Protein AF-A0A8T1XSL0-F1 (afdb_monomer)

pLDDT: mean 87.89, std 12.48, range [49.62, 97.69]

Foldseek 3Di:
DVVVVVVVVVVVVVPPCPPQDQQQQATPVLCVQCLQCFAPPNRDQRDPSNLVSVVRGRVVSVVVCLVPCVCVVSRGHSVSVQCNNVSSVHPPRDPD

Sequence (96 aa):
MAMIVMIVVVMAMLVDRSVAIDLCGMTQDELNECKPAVSKENPTSPTEPCCTALQHADFACLCGYKNSPWLGSFGVDPELASGLPKQCGLANAPTC

Radius of gyration: 17.96 Å; Cα contacts (8 Å, |Δi|>4): 98; chains: 1; bounding box: 27×26×60 Å

InterPro domains:
  IPR016140 Bifunctional inhibitor/plant lipid transfer protein/seed storage helical domain [PF14368] (5-95)
  IPR016140 Bifunctional inhibitor/plant lipid transfer protein/seed storage helical domain [SM00499] (24-96)
  IPR039265 Putative lipid-transfer protein DIR1-like [PTHR33122] (2-96)
  IPR044741 Non-specific lipid-transfer protein-like [cd04660] (24-95)

Organism: Arabidopsis suecica (NCBI:txid45249)

Secondary structure (DSSP, 8-state):
-HHHHHHHHHHHHHS------EETTEEHHHHHHHGGGSBSSS--PPPHHHHHHTTS--HHHHHTTTT-HHHHHHTB-HHHHHHHHHHTT-TT----

Structure (mmCIF, N/CA/C/O backbone):
data_AF-A0A8T1XSL0-F1
#
_entry.id   AF-A0A8T1XSL0-F1
#
loop_
_atom_site.group_PDB
_atom_site.id
_atom_site.type_symbol
_atom_site.label_atom_id
_atom_site.label_alt_id
_atom_site.label_comp_id
_atom_site.label_asym_id
_atom_site.label_entity_id
_atom_site.label_seq_id
_atom_site.pdbx_PDB_ins_code
_atom_site.Cartn_x
_atom_site.Cartn_y
_atom_site.Cartn_z
_atom_site.occupancy
_atom_site.B_iso_or_equiv
_atom_site.auth_seq_id
_atom_site.auth_comp_id
_atom_site.auth_asym_id
_atom_site.auth_atom_id
_atom_site.pdbx_PDB_model_num
ATOM 1 N N . MET A 1 1 ? 8.811 8.784 -48.738 1.00 61.69 1 MET A N 1
ATOM 2 C CA . MET A 1 1 ? 7.503 8.525 -48.090 1.00 61.69 1 MET A CA 1
ATOM 3 C C . MET A 1 1 ? 7.452 7.143 -47.442 1.00 61.69 1 MET A C 1
ATOM 5 O O . MET A 1 1 ? 7.176 7.089 -46.255 1.00 61.69 1 MET A O 1
ATOM 9 N N . ALA A 1 2 ? 7.816 6.057 -48.140 1.00 71.44 2 ALA A N 1
ATOM 10 C CA . ALA A 1 2 ? 7.797 4.690 -47.588 1.00 71.44 2 ALA A CA 1
ATOM 11 C C . ALA A 1 2 ? 8.569 4.502 -46.261 1.00 71.44 2 ALA A C 1
ATOM 13 O O . ALA A 1 2 ? 8.058 3.865 -45.348 1.00 71.44 2 ALA A O 1
ATOM 14 N N . MET A 1 3 ? 9.754 5.111 -46.113 1.00 69.50 3 MET A N 1
ATOM 15 C CA . MET A 1 3 ? 10.529 5.005 -44.865 1.00 69.50 3 MET A CA 1
ATOM 16 C C . MET A 1 3 ? 9.862 5.708 -43.674 1.00 69.50 3 MET A C 1
ATOM 18 O O . MET A 1 3 ? 9.890 5.188 -42.567 1.00 69.50 3 MET A O 1
ATOM 22 N N . ILE A 1 4 ? 9.208 6.853 -43.902 1.00 76.19 4 ILE A N 1
ATOM 23 C CA . ILE A 1 4 ? 8.475 7.578 -42.849 1.00 76.19 4 ILE A CA 1
ATOM 24 C C . ILE A 1 4 ? 7.273 6.746 -42.391 1.00 76.19 4 ILE A C 1
ATOM 26 O O . ILE A 1 4 ? 7.037 6.621 -41.196 1.00 76.19 4 ILE A O 1
ATOM 30 N N . VAL A 1 5 ? 6.561 6.116 -43.332 1.00 79.06 5 VAL A N 1
ATOM 31 C CA . VAL A 1 5 ? 5.431 5.229 -43.021 1.00 79.06 5 VAL A CA 1
ATOM 32 C C . VAL A 1 5 ? 5.890 4.026 -42.194 1.00 79.06 5 VAL A C 1
ATOM 34 O O . VAL A 1 5 ? 5.254 3.714 -41.194 1.00 79.06 5 VAL A O 1
ATOM 37 N N . MET A 1 6 ? 7.021 3.396 -42.534 1.00 75.12 6 MET A N 1
ATOM 38 C CA . MET A 1 6 ? 7.564 2.293 -41.729 1.00 75.12 6 MET A CA 1
ATOM 39 C C . MET A 1 6 ? 7.944 2.727 -40.309 1.00 75.12 6 MET A C 1
ATOM 41 O O . MET A 1 6 ? 7.640 2.008 -39.364 1.00 75.12 6 MET A O 1
ATOM 45 N N . ILE A 1 7 ? 8.560 3.900 -40.139 1.00 76.12 7 ILE A N 1
ATOM 46 C CA . ILE A 1 7 ? 8.936 4.416 -38.813 1.00 76.12 7 ILE A CA 1
ATOM 47 C C . ILE A 1 7 ? 7.690 4.686 -37.960 1.00 76.12 7 ILE A C 1
ATOM 49 O O . ILE A 1 7 ? 7.660 4.304 -36.794 1.00 76.12 7 ILE A O 1
ATOM 53 N N . VAL A 1 8 ? 6.645 5.285 -38.538 1.00 77.69 8 VAL A N 1
ATOM 54 C CA . VAL A 1 8 ? 5.380 5.549 -37.829 1.00 77.69 8 VAL A CA 1
ATOM 55 C C . VAL A 1 8 ? 4.679 4.246 -37.439 1.00 77.69 8 VAL A C 1
ATOM 57 O O . VAL A 1 8 ? 4.196 4.136 -36.316 1.00 77.69 8 VAL A O 1
ATOM 60 N N . VAL A 1 9 ? 4.670 3.238 -38.319 1.00 77.50 9 VAL A N 1
ATOM 61 C CA . VAL A 1 9 ? 4.087 1.918 -38.023 1.00 77.50 9 VAL A CA 1
ATOM 62 C C . VAL A 1 9 ? 4.868 1.206 -36.922 1.00 77.50 9 VAL A C 1
ATOM 64 O O . VAL A 1 9 ? 4.253 0.679 -36.005 1.00 77.50 9 VAL A O 1
ATOM 67 N N . VAL A 1 10 ? 6.205 1.222 -36.959 1.00 75.31 10 VAL A N 1
ATOM 68 C CA . VAL A 1 10 ? 7.021 0.623 -35.892 1.00 75.31 10 VAL A CA 1
ATOM 69 C C . VAL A 1 10 ? 6.744 1.319 -34.566 1.00 75.31 10 VAL A C 1
ATOM 71 O O . VAL A 1 10 ? 6.448 0.619 -33.610 1.00 75.31 10 VAL A O 1
ATOM 74 N N . MET A 1 11 ? 6.748 2.658 -34.523 1.00 68.19 11 MET A N 1
ATOM 75 C CA . MET A 1 11 ? 6.441 3.439 -33.316 1.00 68.19 11 MET A CA 1
ATOM 76 C C . MET A 1 11 ? 5.044 3.143 -32.762 1.00 68.19 11 MET A C 1
ATOM 78 O O . MET A 1 11 ? 4.909 2.988 -31.554 1.00 68.19 11 MET A O 1
ATOM 82 N N . ALA A 1 12 ? 4.033 2.997 -33.626 1.00 67.12 12 ALA A N 1
ATOM 83 C CA . ALA A 1 12 ? 2.667 2.641 -33.235 1.00 67.12 12 ALA A CA 1
ATOM 84 C C . ALA A 1 12 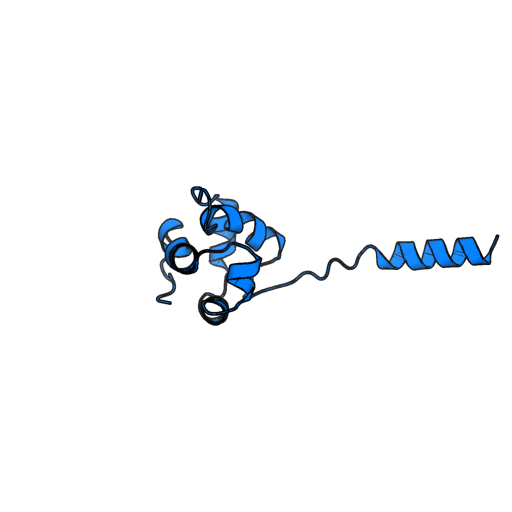? 2.569 1.248 -32.580 1.00 67.12 12 ALA A C 1
ATOM 86 O O . ALA A 1 12 ? 1.730 1.037 -31.713 1.00 67.12 12 ALA A O 1
ATOM 87 N N . MET A 1 13 ? 3.457 0.314 -32.936 1.00 62.94 13 MET A N 1
ATOM 88 C CA . MET A 1 13 ? 3.529 -1.019 -32.317 1.00 62.94 13 MET A CA 1
ATOM 89 C C . MET A 1 13 ? 4.233 -1.005 -30.948 1.00 62.94 13 MET A C 1
ATOM 91 O O . MET A 1 13 ? 4.130 -1.975 -30.199 1.00 62.94 13 MET A O 1
ATOM 95 N N . LEU A 1 14 ? 4.971 0.063 -30.613 1.00 59.38 14 LEU A N 1
ATOM 96 C CA . LEU A 1 14 ? 5.662 0.206 -29.321 1.00 59.38 14 LEU A CA 1
ATOM 97 C C . LEU A 1 14 ? 4.750 0.797 -28.235 1.00 59.38 14 LEU A C 1
ATOM 99 O O . LEU A 1 14 ? 5.113 0.753 -27.062 1.00 59.38 14 LEU A O 1
ATOM 103 N N . VAL A 1 15 ? 3.605 1.379 -28.615 1.00 57.72 15 VAL A N 1
ATOM 104 C CA . VAL A 1 15 ? 2.756 2.184 -27.715 1.00 57.72 15 VAL A CA 1
ATOM 105 C C . VAL A 1 15 ? 1.961 1.322 -26.722 1.00 57.72 15 VAL A C 1
ATOM 107 O O . VAL A 1 15 ? 1.563 1.820 -25.678 1.00 57.72 15 VAL A O 1
ATOM 110 N N . ASP A 1 16 ? 1.829 0.015 -26.960 1.00 52.50 16 ASP A N 1
ATOM 111 C CA . ASP A 1 16 ? 1.092 -0.920 -26.091 1.00 52.50 16 ASP A CA 1
ATOM 112 C C . ASP A 1 16 ? 2.013 -1.854 -25.295 1.00 52.50 16 ASP A C 1
ATOM 114 O O . ASP A 1 16 ? 1.894 -3.083 -25.284 1.00 52.50 16 ASP A O 1
ATOM 118 N N . ARG A 1 17 ? 2.982 -1.263 -24.603 1.00 49.62 17 ARG A N 1
ATOM 119 C CA . ARG A 1 17 ? 3.698 -1.933 -23.515 1.00 49.62 17 ARG A CA 1
ATOM 120 C C . ARG A 1 17 ? 3.656 -1.021 -22.298 1.00 49.62 17 ARG A C 1
ATOM 122 O O . ARG A 1 17 ? 4.698 -0.566 -21.830 1.00 49.62 17 ARG A O 1
ATOM 129 N N . SER A 1 18 ? 2.457 -0.748 -21.775 1.00 53.31 18 SER A N 1
ATOM 130 C CA . SER A 1 18 ? 2.352 -0.445 -20.350 1.00 53.31 18 SER A CA 1
ATOM 131 C C . SER A 1 18 ? 3.007 -1.629 -19.647 1.00 53.31 18 SER A C 1
ATOM 133 O O . SER A 1 18 ? 2.523 -2.759 -19.692 1.00 53.31 18 SER A O 1
ATOM 135 N N . VAL A 1 19 ? 4.213 -1.420 -19.120 1.00 54.47 19 VAL A N 1
ATOM 136 C CA . VAL A 1 19 ? 4.812 -2.399 -18.225 1.00 54.47 19 VAL A CA 1
ATOM 137 C C . VAL A 1 19 ? 3.823 -2.461 -17.076 1.00 54.47 19 VAL A C 1
ATOM 139 O O . VAL A 1 19 ? 3.711 -1.499 -16.321 1.00 54.47 19 VAL A O 1
ATOM 142 N N . ALA A 1 20 ? 3.023 -3.525 -17.019 1.00 61.53 20 ALA A N 1
ATOM 143 C CA . ALA A 1 20 ? 2.192 -3.798 -15.867 1.00 61.53 20 ALA A CA 1
ATOM 144 C C . ALA A 1 20 ? 3.175 -4.036 -14.722 1.00 61.53 20 ALA A C 1
ATOM 146 O O . ALA A 1 20 ? 3.771 -5.107 -14.607 1.00 61.53 20 ALA A O 1
ATOM 147 N N . ILE A 1 21 ? 3.466 -2.970 -13.979 1.00 71.56 21 ILE A N 1
ATOM 148 C CA . ILE A 1 21 ? 4.290 -3.050 -12.788 1.00 71.56 21 ILE A CA 1
ATOM 149 C C . ILE A 1 21 ? 3.401 -3.738 -11.765 1.00 71.56 21 ILE A C 1
ATOM 151 O O . ILE A 1 21 ? 2.447 -3.138 -11.273 1.00 71.56 21 ILE A O 1
ATOM 155 N N . ASP A 1 22 ? 3.701 -5.008 -11.520 1.00 88.81 22 ASP A N 1
ATOM 156 C CA . ASP A 1 22 ? 3.269 -5.700 -10.319 1.00 8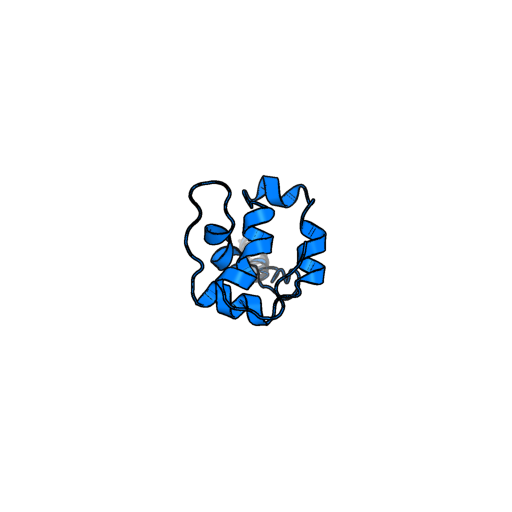8.81 22 ASP A CA 1
ATOM 157 C C . ASP A 1 22 ? 4.295 -5.401 -9.228 1.00 88.81 22 ASP A C 1
ATOM 159 O O . ASP A 1 22 ? 5.491 -5.680 -9.374 1.00 88.81 22 ASP A O 1
ATOM 163 N N . LEU A 1 23 ? 3.838 -4.765 -8.159 1.00 92.00 23 LEU A N 1
ATOM 164 C CA . LEU A 1 23 ? 4.632 -4.497 -6.977 1.00 92.00 23 LEU A CA 1
ATOM 165 C C . LEU A 1 23 ? 3.933 -5.140 -5.791 1.00 92.00 23 LEU A C 1
ATOM 167 O O . LEU A 1 23 ? 2.899 -4.657 -5.336 1.00 92.00 23 LEU A O 1
ATOM 171 N N . CYS A 1 24 ? 4.531 -6.211 -5.274 1.00 95.25 24 CYS A N 1
ATOM 172 C CA . CYS A 1 24 ? 4.008 -6.927 -4.115 1.00 95.25 24 CYS A CA 1
ATOM 173 C C . CYS A 1 24 ? 2.555 -7.395 -4.322 1.00 95.25 24 CYS A C 1
ATOM 175 O O . CYS A 1 24 ? 1.731 -7.270 -3.417 1.00 95.25 24 CYS A O 1
ATOM 177 N N . GLY A 1 25 ? 2.233 -7.889 -5.523 1.00 94.62 25 GLY A N 1
ATOM 178 C CA . GLY A 1 25 ? 0.887 -8.333 -5.884 1.00 94.62 25 GLY A CA 1
ATOM 179 C C . GLY A 1 25 ? -0.087 -7.204 -6.216 1.00 94.62 25 GLY A C 1
ATOM 180 O O . GLY A 1 25 ? -1.256 -7.487 -6.436 1.00 94.62 25 GLY A O 1
ATOM 181 N N . MET A 1 26 ? 0.349 -5.941 -6.237 1.00 95.25 26 MET A N 1
ATOM 182 C CA . MET A 1 26 ? -0.493 -4.805 -6.611 1.00 95.25 26 MET A CA 1
ATOM 183 C C . MET A 1 26 ? -0.081 -4.238 -7.965 1.00 95.25 26 MET A C 1
ATOM 185 O O . MET A 1 26 ? 1.099 -3.985 -8.223 1.00 95.25 26 MET A O 1
ATOM 189 N N . THR A 1 27 ? -1.067 -3.963 -8.807 1.00 95.06 27 THR A N 1
ATOM 190 C CA . THR A 1 27 ? -0.873 -3.238 -10.063 1.00 95.06 27 THR A CA 1
ATOM 191 C C . THR A 1 27 ? -0.615 -1.750 -9.816 1.00 95.06 27 THR A C 1
ATOM 193 O O . THR A 1 27 ? -0.947 -1.193 -8.767 1.00 95.06 27 THR A O 1
ATOM 196 N N . GLN A 1 28 ? -0.059 -1.062 -10.815 1.00 93.19 28 GLN A N 1
ATOM 197 C CA . GLN A 1 28 ? 0.125 0.391 -10.754 1.00 93.19 28 GLN A CA 1
ATOM 198 C C . GLN A 1 28 ? -1.188 1.149 -10.489 1.00 93.19 28 GLN A C 1
ATOM 200 O O . GLN A 1 28 ? -1.187 2.108 -9.717 1.00 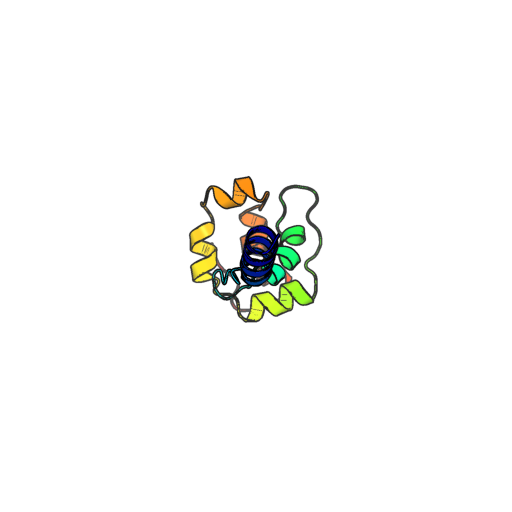93.19 28 GLN A O 1
ATOM 205 N N . ASP A 1 29 ? -2.296 0.722 -11.096 1.00 94.06 29 ASP A N 1
ATOM 206 C CA . ASP A 1 29 ? -3.595 1.374 -10.918 1.00 94.06 29 ASP A CA 1
ATOM 207 C C . ASP A 1 29 ? -4.127 1.181 -9.493 1.00 94.06 29 ASP A C 1
ATOM 209 O O . ASP A 1 29 ? -4.587 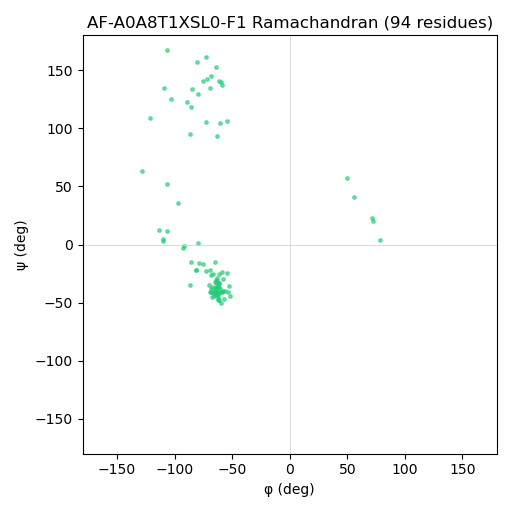2.135 -8.870 1.00 94.06 29 ASP A O 1
ATOM 213 N N . GLU A 1 30 ? -3.963 -0.013 -8.924 1.00 95.56 30 GLU A N 1
ATOM 214 C CA . GLU A 1 30 ? -4.331 -0.303 -7.533 1.00 95.56 30 GLU A CA 1
ATOM 215 C C . GLU A 1 30 ? -3.499 0.501 -6.523 1.00 95.56 30 GLU A C 1
ATOM 217 O O . GLU A 1 30 ? -4.028 1.018 -5.538 1.00 95.56 30 GLU A O 1
ATOM 222 N N . LEU A 1 31 ? -2.198 0.667 -6.774 1.00 95.12 31 LEU A N 1
ATOM 223 C CA . LEU A 1 31 ? -1.346 1.530 -5.950 1.00 95.12 31 LEU A CA 1
ATOM 224 C C . LEU A 1 31 ? -1.775 2.996 -6.034 1.00 95.12 31 LEU A C 1
ATOM 226 O O . LEU A 1 31 ? -1.784 3.698 -5.021 1.00 95.12 31 LEU A O 1
ATOM 230 N N . ASN A 1 32 ? -2.135 3.465 -7.230 1.00 94.31 32 ASN A N 1
ATOM 231 C CA . ASN A 1 32 ? -2.619 4.827 -7.440 1.00 94.31 32 ASN A CA 1
ATOM 232 C C . ASN A 1 32 ? -3.947 5.075 -6.726 1.00 94.31 32 ASN A C 1
ATOM 234 O O . ASN A 1 32 ? -4.134 6.151 -6.163 1.00 94.31 32 ASN A O 1
ATOM 238 N N . GLU A 1 33 ? -4.824 4.078 -6.695 1.00 96.31 33 GLU A N 1
ATOM 239 C CA . GLU A 1 33 ? -6.089 4.124 -5.969 1.00 96.31 33 GLU A CA 1
ATOM 240 C C . GLU A 1 33 ? -5.875 4.238 -4.450 1.00 96.31 33 GLU A C 1
ATOM 242 O O . GLU A 1 33 ? -6.589 4.969 -3.764 1.00 96.31 33 GLU A O 1
ATOM 247 N N . CYS A 1 34 ? -4.844 3.578 -3.914 1.00 96.75 34 CYS A N 1
ATOM 248 C CA . CYS A 1 34 ? -4.496 3.662 -2.495 1.00 96.75 34 CYS A CA 1
ATOM 249 C C . CYS A 1 34 ? -3.678 4.899 -2.111 1.00 96.75 34 CYS A C 1
ATOM 251 O O . CYS A 1 34 ? -3.681 5.309 -0.946 1.00 96.75 34 CYS A O 1
ATOM 253 N N . LYS A 1 35 ? -2.979 5.522 -3.064 1.00 96.00 35 LYS A N 1
ATOM 254 C CA . LYS A 1 35 ? -2.066 6.644 -2.808 1.00 96.00 35 LYS A CA 1
ATOM 255 C C . LYS A 1 35 ? -2.697 7.797 -2.003 1.00 96.00 35 LYS A C 1
ATOM 257 O O . LYS A 1 35 ? -2.036 8.271 -1.075 1.00 96.00 35 LYS A O 1
ATOM 262 N N . PRO A 1 36 ? -3.932 8.264 -2.275 1.00 96.94 36 PRO A N 1
ATOM 263 C CA . PRO A 1 36 ? -4.540 9.361 -1.519 1.00 96.94 36 PRO A CA 1
ATOM 264 C C . PRO A 1 36 ? -4.735 9.064 -0.027 1.00 96.94 36 PRO A C 1
ATOM 266 O O . PRO A 1 36 ? -4.769 9.998 0.773 1.00 96.94 36 PRO A O 1
ATOM 269 N N . ALA A 1 37 ? -4.852 7.792 0.362 1.00 97.31 37 ALA A N 1
ATOM 270 C CA . ALA A 1 37 ? -5.030 7.394 1.759 1.00 97.31 37 ALA A CA 1
ATOM 271 C C . ALA A 1 37 ? -3.711 7.358 2.546 1.00 97.31 37 ALA A C 1
ATOM 273 O O . ALA A 1 37 ? -3.703 7.490 3.767 1.00 97.31 37 ALA A O 1
ATOM 274 N N . VAL A 1 38 ? -2.588 7.228 1.837 1.00 96.50 38 VAL A N 1
ATOM 275 C CA . VAL A 1 38 ? -1.239 7.128 2.417 1.00 96.50 38 VAL A CA 1
ATOM 276 C C . VAL A 1 38 ? -0.367 8.336 2.088 1.00 96.50 38 VAL A C 1
ATOM 278 O O . VAL A 1 38 ? 0.844 8.296 2.275 1.00 96.50 38 VAL A O 1
ATOM 281 N N . SER A 1 39 ? -0.954 9.411 1.562 1.00 96.56 39 SER A N 1
ATOM 282 C CA . SER A 1 39 ? -0.221 10.628 1.210 1.00 96.56 39 SER A CA 1
ATOM 283 C C . SER A 1 39 ? 0.136 11.440 2.455 1.00 96.56 39 SER A C 1
ATOM 285 O O . SER A 1 39 ? -0.683 11.594 3.357 1.00 96.56 39 SER A O 1
ATOM 287 N N . LYS A 1 40 ? 1.342 12.018 2.483 1.00 93.56 40 LYS A N 1
ATOM 288 C CA . LYS A 1 40 ? 1.780 12.925 3.564 1.00 93.56 40 LYS A CA 1
ATOM 289 C C . LYS A 1 40 ? 0.919 14.180 3.668 1.00 93.56 40 LYS A C 1
ATOM 291 O O . LYS A 1 40 ? 0.690 14.692 4.759 1.00 93.56 40 LYS A O 1
ATOM 296 N N . GLU A 1 41 ? 0.478 14.694 2.526 1.00 93.25 41 GLU A N 1
ATOM 297 C CA . GLU A 1 41 ? -0.319 15.912 2.446 1.00 93.25 41 GLU A CA 1
ATOM 298 C C . GLU A 1 41 ? -1.784 15.565 2.202 1.00 93.25 41 GLU A C 1
ATOM 300 O O . GLU A 1 41 ? -2.110 14.889 1.229 1.00 93.25 41 GLU A O 1
ATOM 305 N N . ASN A 1 42 ? -2.660 16.074 3.072 1.00 93.25 42 ASN A N 1
ATOM 306 C CA . ASN A 1 42 ? -4.116 15.930 2.982 1.00 93.25 42 ASN A CA 1
ATOM 307 C C . ASN A 1 42 ? -4.587 14.476 2.750 1.00 93.25 42 ASN A C 1
ATOM 309 O O . ASN A 1 42 ? -5.286 14.220 1.766 1.00 93.25 42 ASN A O 1
ATOM 313 N N . PRO A 1 43 ? -4.223 13.522 3.633 1.00 93.94 43 PRO A N 1
ATOM 314 C CA . PRO A 1 43 ? -4.661 12.141 3.493 1.00 93.94 43 PRO A CA 1
ATOM 315 C C . PRO A 1 43 ? -6.188 12.044 3.521 1.00 93.94 43 PRO A C 1
ATOM 317 O O . PRO A 1 43 ? -6.868 12.715 4.304 1.00 93.94 43 PRO A O 1
ATOM 320 N N . THR A 1 44 ? -6.722 11.187 2.660 1.00 96.31 44 THR A N 1
ATOM 321 C CA . THR A 1 44 ? -8.161 10.912 2.555 1.00 96.31 44 THR A CA 1
ATOM 322 C C . THR A 1 44 ? -8.494 9.538 3.132 1.00 96.31 44 THR A C 1
ATOM 324 O O . THR A 1 44 ? -7.610 8.743 3.438 1.00 96.31 44 THR A O 1
ATOM 327 N N . SER A 1 45 ? -9.780 9.252 3.337 1.00 95.75 45 SER A N 1
ATOM 328 C CA . SER A 1 45 ? -10.191 7.894 3.714 1.00 95.75 45 SER A CA 1
ATOM 329 C C . SER A 1 45 ? -9.961 6.925 2.548 1.00 95.75 45 SER A C 1
ATOM 331 O O . SER A 1 45 ? -10.151 7.333 1.400 1.00 95.75 45 SER A O 1
ATOM 333 N N . PRO A 1 46 ? -9.579 5.661 2.813 1.00 96.62 46 PRO A N 1
ATOM 334 C CA . PRO A 1 46 ? -9.387 4.681 1.754 1.00 96.62 46 PRO A CA 1
ATOM 335 C C . PRO A 1 46 ? -10.683 4.436 0.987 1.00 96.62 46 PRO A C 1
ATOM 337 O O . PRO A 1 46 ? -11.770 4.377 1.568 1.00 96.62 46 PRO A O 1
ATOM 340 N N . THR A 1 47 ? -10.555 4.284 -0.326 1.00 97.25 47 THR A N 1
ATOM 341 C CA . THR A 1 47 ? -11.666 3.916 -1.198 1.00 97.25 47 THR A CA 1
ATOM 342 C C . THR A 1 47 ? -11.908 2.405 -1.137 1.00 97.25 47 THR A C 1
ATOM 344 O O . THR A 1 47 ? -11.016 1.619 -0.804 1.00 97.25 47 THR A O 1
ATOM 347 N N . GLU A 1 48 ? -13.123 1.973 -1.473 1.00 97.06 48 GLU A N 1
ATOM 348 C CA . GLU A 1 48 ? -13.452 0.544 -1.560 1.00 97.06 48 GLU A CA 1
ATOM 349 C C . GLU A 1 48 ? -12.558 -0.215 -2.564 1.00 97.06 48 GLU A C 1
ATOM 351 O O . GLU A 1 48 ? -12.094 -1.309 -2.221 1.00 97.06 48 GLU A O 1
ATOM 356 N N . PRO A 1 49 ? -12.220 0.342 -3.748 1.00 97.69 49 PRO A N 1
ATOM 357 C CA . PRO A 1 49 ? -11.299 -0.316 -4.669 1.00 97.69 49 PRO A CA 1
ATOM 358 C C . PRO A 1 49 ? -9.881 -0.457 -4.097 1.00 97.69 49 PRO A C 1
ATOM 360 O O . PRO A 1 49 ? -9.291 -1.527 -4.229 1.00 97.69 49 PRO A O 1
ATOM 363 N N . CYS A 1 50 ? -9.372 0.545 -3.366 1.00 97.50 50 CYS A N 1
ATOM 364 C CA . CYS A 1 50 ? -8.103 0.405 -2.648 1.00 97.50 50 CYS A CA 1
ATOM 365 C C . CYS A 1 50 ? -8.158 -0.736 -1.618 1.00 97.50 50 CYS A C 1
ATOM 367 O O . CYS A 1 50 ? -7.301 -1.620 -1.612 1.00 97.50 50 CYS A O 1
ATOM 369 N N . CYS A 1 51 ? -9.186 -0.762 -0.764 1.00 97.56 51 CYS A N 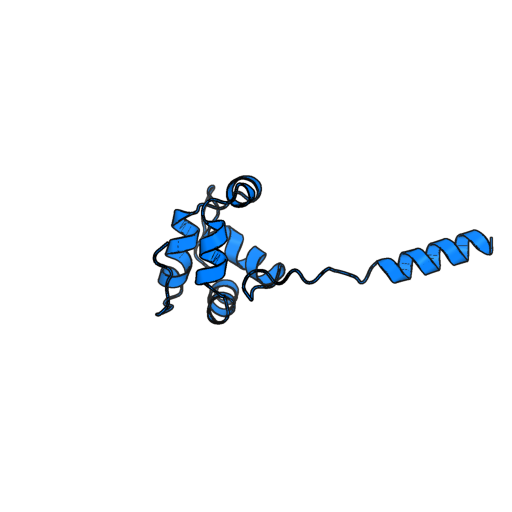1
ATOM 370 C CA . CYS A 1 51 ? -9.318 -1.816 0.243 1.00 97.56 51 CYS A CA 1
ATOM 371 C C . CYS A 1 51 ? -9.494 -3.210 -0.371 1.00 97.56 51 CYS A C 1
ATOM 373 O O . CYS A 1 51 ? -9.047 -4.193 0.217 1.00 97.56 51 CYS A O 1
ATOM 37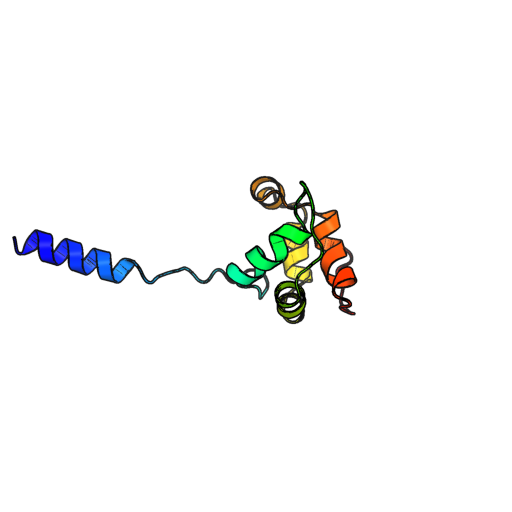5 N N . THR A 1 52 ? -10.123 -3.302 -1.543 1.00 97.44 52 THR A N 1
ATOM 376 C CA . THR A 1 52 ? -10.247 -4.555 -2.297 1.00 97.44 52 THR A CA 1
ATOM 377 C C . THR A 1 52 ? -8.889 -5.020 -2.808 1.00 97.44 52 THR A C 1
ATOM 379 O O . THR A 1 52 ? -8.539 -6.178 -2.606 1.00 97.44 52 THR A O 1
ATOM 382 N N . ALA A 1 53 ? -8.088 -4.118 -3.378 1.00 96.69 53 ALA A N 1
ATOM 383 C CA . ALA A 1 53 ? -6.750 -4.448 -3.861 1.00 96.69 53 ALA A CA 1
ATOM 384 C C . ALA A 1 53 ? -5.809 -4.918 -2.739 1.00 96.69 53 ALA A C 1
ATOM 386 O O . ALA A 1 53 ? -5.020 -5.845 -2.911 1.00 96.69 53 ALA A O 1
ATOM 387 N N . LEU A 1 54 ? -5.931 -4.340 -1.540 1.00 96.44 54 LEU A N 1
ATOM 388 C CA . LEU A 1 54 ? -5.143 -4.770 -0.381 1.00 96.44 54 LEU A CA 1
ATOM 389 C C . LEU A 1 54 ? -5.454 -6.206 0.078 1.00 96.44 54 LEU A C 1
ATOM 391 O O . LEU A 1 54 ? -4.668 -6.768 0.836 1.00 96.44 54 LEU A O 1
ATOM 395 N N . GLN A 1 55 ? -6.556 -6.826 -0.359 1.00 95.75 55 GLN A N 1
ATOM 396 C CA . GLN A 1 55 ? -6.866 -8.220 -0.005 1.00 95.75 55 GLN A CA 1
ATOM 397 C C . GLN A 1 55 ? -5.900 -9.222 -0.646 1.00 95.75 55 GLN A C 1
ATOM 399 O O . GLN A 1 55 ? -5.701 -10.304 -0.091 1.00 95.75 55 GLN A O 1
ATOM 404 N N . HIS A 1 56 ? -5.299 -8.874 -1.788 1.00 94.94 56 HIS A N 1
ATOM 405 C CA . HIS A 1 56 ? -4.325 -9.710 -2.497 1.00 94.94 56 HIS A CA 1
ATOM 406 C C . HIS A 1 56 ? -2.894 -9.157 -2.458 1.00 94.94 56 HIS A C 1
ATOM 408 O O . HIS A 1 56 ? -2.000 -9.736 -3.071 1.00 94.94 56 HIS A O 1
ATOM 414 N N . ALA A 1 57 ? -2.663 -8.068 -1.722 1.00 95.38 57 ALA A N 1
ATOM 415 C CA . ALA A 1 57 ? -1.341 -7.482 -1.558 1.00 95.38 57 ALA A CA 1
ATOM 416 C C . ALA A 1 57 ? -0.430 -8.338 -0.658 1.00 95.38 57 ALA A C 1
ATOM 418 O O . ALA A 1 57 ? -0.845 -8.870 0.375 1.00 95.38 57 ALA A O 1
ATOM 419 N N . ASP A 1 58 ? 0.853 -8.407 -1.005 1.00 95.69 58 ASP A N 1
ATOM 420 C CA . ASP A 1 58 ? 1.897 -8.988 -0.164 1.00 95.69 58 ASP A CA 1
ATOM 421 C C . ASP A 1 58 ? 2.443 -7.927 0.801 1.00 95.69 58 ASP A C 1
ATOM 423 O O . ASP A 1 58 ? 3.347 -7.146 0.483 1.00 95.69 58 ASP A O 1
ATOM 427 N N . PHE A 1 59 ? 1.900 -7.908 2.019 1.00 94.88 59 PHE A N 1
ATOM 428 C CA . PHE A 1 59 ? 2.321 -6.963 3.052 1.00 94.88 59 PHE A CA 1
ATOM 429 C C . PHE A 1 59 ? 3.776 -7.144 3.496 1.00 94.88 59 PHE A C 1
ATOM 431 O O . PHE A 1 59 ? 4.420 -6.158 3.849 1.00 94.88 59 PHE A O 1
ATOM 438 N N . ALA A 1 60 ? 4.328 -8.361 3.456 1.00 94.31 60 ALA A N 1
ATOM 439 C CA . ALA A 1 60 ? 5.728 -8.585 3.813 1.00 94.31 60 ALA A CA 1
ATOM 440 C C . ALA A 1 60 ? 6.662 -7.967 2.762 1.00 94.31 60 ALA A C 1
ATOM 442 O O . ALA A 1 60 ? 7.649 -7.315 3.116 1.00 94.31 60 ALA A O 1
ATOM 443 N N . CYS A 1 61 ? 6.313 -8.101 1.481 1.00 95.88 61 CYS A N 1
ATOM 444 C CA . CYS A 1 61 ? 6.990 -7.412 0.387 1.00 95.88 61 CYS A CA 1
ATOM 445 C C . CYS A 1 61 ? 6.865 -5.884 0.516 1.00 95.88 61 CYS A C 1
ATOM 447 O O . CYS A 1 61 ? 7.880 -5.185 0.456 1.00 95.88 61 CYS A O 1
ATOM 449 N N . LEU A 1 62 ? 5.658 -5.356 0.772 1.00 95.12 62 LEU A N 1
ATOM 450 C CA . LEU A 1 62 ? 5.426 -3.913 0.941 1.00 95.12 62 LEU A CA 1
ATOM 451 C C . LEU A 1 62 ? 6.225 -3.333 2.117 1.00 95.12 62 LEU A C 1
ATOM 453 O O . LEU A 1 62 ? 6.811 -2.257 1.992 1.00 95.12 62 LEU A O 1
ATOM 457 N N . CYS A 1 63 ? 6.345 -4.067 3.227 1.00 94.75 63 CYS A N 1
ATOM 458 C CA . CYS A 1 63 ? 7.193 -3.681 4.356 1.00 94.75 63 CYS A CA 1
ATOM 459 C C . CYS A 1 63 ? 8.668 -3.495 3.969 1.00 94.75 63 CYS A C 1
ATOM 461 O O . CYS A 1 63 ? 9.351 -2.649 4.552 1.00 94.75 63 CYS A O 1
ATOM 463 N N . GLY A 1 64 ? 9.161 -4.218 2.957 1.00 94.69 64 GLY A N 1
ATOM 464 C CA . GLY A 1 64 ? 10.504 -4.024 2.405 1.00 94.69 64 GLY A CA 1
ATOM 465 C C . GLY A 1 64 ? 10.739 -2.610 1.860 1.00 94.69 64 GLY A C 1
ATOM 466 O O . GLY A 1 64 ? 11.873 -2.132 1.844 1.00 94.69 64 GLY A O 1
ATOM 467 N N . TYR A 1 65 ? 9.668 -1.900 1.491 1.00 93.62 65 TYR A N 1
ATOM 468 C CA . TYR A 1 65 ? 9.714 -0.523 1.007 1.00 93.62 65 TYR A CA 1
ATOM 469 C C . TYR A 1 65 ? 9.529 0.528 2.106 1.00 93.62 65 TYR A C 1
ATOM 471 O O . TYR A 1 65 ? 9.683 1.709 1.801 1.00 93.62 65 TYR A O 1
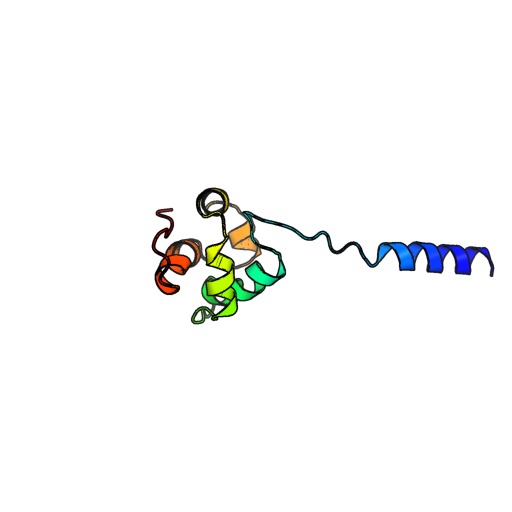ATOM 479 N N . LYS A 1 66 ? 9.280 0.155 3.375 1.00 92.25 66 LYS A N 1
ATOM 480 C CA . LYS A 1 66 ? 9.010 1.112 4.476 1.00 92.25 66 LYS A CA 1
ATOM 481 C C . LYS A 1 66 ? 10.083 2.198 4.619 1.00 92.25 66 LYS A C 1
ATOM 483 O O . LYS A 1 66 ? 9.769 3.342 4.923 1.00 92.25 66 LYS A O 1
ATOM 488 N N . ASN A 1 67 ? 11.346 1.848 4.382 1.00 92.56 67 ASN A N 1
ATOM 489 C CA . ASN A 1 67 ? 12.479 2.777 4.453 1.00 92.56 67 ASN A CA 1
ATOM 490 C C . ASN A 1 67 ? 13.026 3.157 3.066 1.00 92.56 67 ASN A C 1
ATOM 492 O O . ASN A 1 67 ? 14.122 3.707 2.957 1.00 92.56 67 ASN A O 1
ATOM 496 N N . SER A 1 68 ? 12.299 2.830 1.995 1.00 92.81 68 SER A N 1
ATOM 497 C CA . SER A 1 68 ? 12.730 3.132 0.636 1.00 92.81 68 SER A CA 1
ATOM 498 C C . SER A 1 68 ? 12.679 4.642 0.382 1.00 92.81 68 SER A C 1
ATOM 500 O O . SER A 1 68 ? 11.653 5.274 0.659 1.00 92.81 68 SER A O 1
ATOM 502 N N . PRO A 1 69 ? 13.720 5.231 -0.237 1.00 92.12 69 PRO A N 1
ATOM 503 C CA . PRO A 1 69 ? 13.683 6.618 -0.699 1.00 92.12 69 PRO A CA 1
ATOM 504 C C . PRO A 1 69 ? 12.497 6.913 -1.630 1.00 92.12 69 PRO A C 1
ATOM 506 O O . PRO A 1 69 ? 12.043 8.054 -1.708 1.00 92.12 69 PRO A O 1
ATOM 509 N N . TRP A 1 70 ? 11.964 5.885 -2.303 1.00 89.50 70 TRP A N 1
ATOM 510 C CA . TRP A 1 70 ? 10.818 6.012 -3.200 1.00 89.50 70 TRP A CA 1
ATOM 511 C C . TRP A 1 70 ? 9.560 6.508 -2.489 1.00 89.50 70 TRP A C 1
ATOM 513 O O . TRP A 1 70 ? 8.818 7.282 -3.086 1.00 89.50 70 TRP A O 1
ATOM 523 N N . LEU A 1 71 ? 9.342 6.167 -1.213 1.00 92.06 71 LEU A N 1
ATOM 524 C CA . LEU A 1 71 ? 8.195 6.698 -0.465 1.00 92.06 71 LEU A CA 1
ATOM 525 C C . LEU A 1 71 ? 8.238 8.227 -0.398 1.00 92.06 71 LEU A C 1
ATOM 527 O O . LEU A 1 71 ? 7.228 8.892 -0.611 1.00 92.06 71 LEU A O 1
ATOM 531 N N . GLY A 1 72 ? 9.430 8.794 -0.188 1.00 91.00 72 GLY A N 1
ATOM 532 C CA . GLY A 1 72 ? 9.642 10.238 -0.231 1.00 91.00 72 GLY A CA 1
ATOM 533 C C . GLY A 1 72 ? 9.332 10.829 -1.606 1.00 91.00 72 GLY A C 1
ATOM 534 O O . GLY A 1 72 ? 8.618 11.824 -1.689 1.00 91.00 72 GLY A O 1
ATOM 535 N N . SER A 1 73 ? 9.813 10.194 -2.677 1.00 91.56 73 SER A N 1
ATOM 536 C CA . SER A 1 73 ? 9.578 10.641 -4.057 1.00 91.56 73 SER A CA 1
ATOM 537 C C . SER A 1 73 ? 8.105 10.590 -4.476 1.00 91.56 73 SER A C 1
ATOM 539 O O . SER A 1 73 ? 7.670 11.441 -5.247 1.00 91.56 73 SER A O 1
ATOM 541 N N . PHE A 1 74 ? 7.331 9.629 -3.963 1.00 90.44 74 PHE A N 1
ATOM 542 C CA . PHE A 1 74 ? 5.901 9.490 -4.259 1.00 90.44 74 PHE A CA 1
ATOM 543 C C . PHE A 1 74 ? 4.984 10.221 -3.265 1.00 90.44 74 PHE A C 1
AT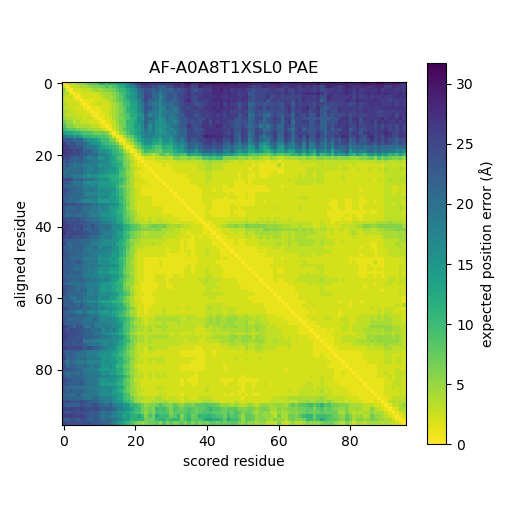OM 545 O O . PHE A 1 74 ? 3.765 10.210 -3.447 1.00 90.44 74 PHE A O 1
ATOM 552 N N . GLY A 1 75 ? 5.548 10.877 -2.245 1.00 94.62 75 GLY A N 1
ATOM 553 C CA . GLY A 1 75 ? 4.784 11.592 -1.220 1.00 94.62 75 GLY A CA 1
ATOM 554 C C . GLY A 1 75 ? 4.030 10.673 -0.256 1.00 94.62 75 GLY A C 1
ATOM 555 O O . GLY A 1 75 ? 3.048 11.105 0.341 1.00 94.62 75 GLY A O 1
ATOM 556 N N . VAL A 1 76 ? 4.473 9.423 -0.108 1.00 96.06 76 VAL A N 1
ATOM 557 C CA . VAL A 1 76 ? 3.856 8.417 0.763 1.00 96.06 76 VAL A CA 1
ATOM 558 C C . VAL A 1 76 ? 4.385 8.555 2.189 1.00 96.06 76 VAL A C 1
ATOM 560 O O . VAL A 1 76 ? 5.593 8.687 2.414 1.00 96.06 76 VAL A O 1
ATOM 563 N N . ASP A 1 77 ? 3.474 8.527 3.153 1.00 95.88 77 ASP A N 1
ATOM 564 C CA . ASP A 1 77 ? 3.770 8.463 4.575 1.00 95.88 77 ASP A CA 1
ATOM 565 C C . ASP A 1 77 ? 3.872 6.996 5.039 1.00 95.88 77 ASP A C 1
ATOM 567 O O . ASP A 1 77 ? 2.925 6.226 4.851 1.00 95.88 77 ASP A O 1
ATOM 571 N N . PRO A 1 78 ? 5.006 6.578 5.629 1.00 93.81 78 PRO A N 1
ATOM 572 C CA . PRO A 1 78 ? 5.229 5.184 6.004 1.00 93.81 78 PRO A CA 1
ATOM 573 C C . PRO A 1 78 ? 4.356 4.706 7.1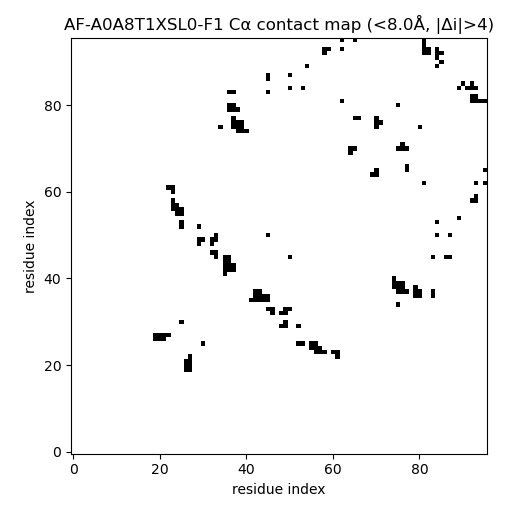71 1.00 93.81 78 PRO A C 1
ATOM 575 O O . PRO A 1 78 ? 4.177 3.498 7.305 1.00 93.81 78 PRO A O 1
ATOM 578 N N . GLU A 1 79 ? 3.835 5.607 8.009 1.00 93.12 79 GLU A N 1
ATOM 579 C CA . GLU A 1 79 ? 2.964 5.255 9.137 1.00 93.12 79 GLU A CA 1
ATOM 580 C C . GLU A 1 79 ? 1.498 5.156 8.695 1.00 93.12 79 GLU A C 1
ATOM 582 O O . GLU A 1 79 ? 0.758 4.284 9.151 1.00 93.12 79 GLU A O 1
ATOM 587 N N . LEU A 1 80 ? 1.070 5.998 7.748 1.00 95.56 80 LEU A N 1
ATOM 588 C CA . LEU A 1 80 ? -0.233 5.823 7.099 1.00 95.56 80 LEU A CA 1
ATOM 589 C C . LEU A 1 80 ? -0.263 4.545 6.254 1.00 95.56 80 LEU A C 1
ATOM 591 O O . LEU A 1 80 ? -1.248 3.811 6.294 1.00 95.56 80 LEU A O 1
ATOM 595 N N . ALA A 1 81 ? 0.819 4.243 5.530 1.00 95.50 81 ALA A N 1
ATOM 596 C CA . ALA A 1 81 ? 0.917 3.033 4.719 1.00 95.50 81 ALA A CA 1
ATOM 597 C C . ALA A 1 81 ? 0.830 1.744 5.552 1.00 95.50 81 ALA A C 1
ATOM 599 O O . ALA A 1 81 ? 0.120 0.819 5.156 1.00 95.50 81 ALA A O 1
ATOM 600 N N . SER A 1 82 ? 1.486 1.683 6.715 1.00 93.69 82 SER A N 1
ATOM 601 C CA . SER A 1 82 ? 1.361 0.537 7.626 1.00 93.69 82 SER A CA 1
ATOM 602 C C . SER A 1 82 ? -0.013 0.448 8.290 1.00 93.69 82 SER A C 1
ATOM 604 O O . SER A 1 82 ? -0.539 -0.646 8.502 1.00 93.69 82 SER A O 1
ATOM 606 N N . GLY A 1 83 ? -0.629 1.592 8.595 1.00 94.56 83 GLY A N 1
ATOM 607 C CA . GLY A 1 83 ? -1.967 1.660 9.182 1.00 94.56 83 GLY A CA 1
ATOM 608 C C . GLY A 1 83 ? -3.105 1.312 8.215 1.00 94.56 83 GLY A C 1
ATOM 609 O O . GLY A 1 83 ? -4.180 0.900 8.666 1.00 94.56 83 GLY A O 1
ATOM 610 N N . LEU A 1 84 ? -2.884 1.443 6.905 1.00 96.06 84 LEU A N 1
ATOM 611 C CA . LEU A 1 84 ? -3.923 1.341 5.878 1.00 96.06 84 LEU A CA 1
ATOM 612 C C . LEU A 1 84 ? -4.688 0.002 5.900 1.00 96.06 84 LEU A C 1
ATOM 614 O O . LEU A 1 84 ? -5.922 0.033 5.918 1.00 96.06 84 LEU A O 1
ATOM 618 N N . PRO A 1 85 ? -4.039 -1.179 5.990 1.00 95.81 85 PRO A N 1
ATOM 619 C CA . PRO A 1 85 ? -4.767 -2.451 6.011 1.00 95.81 85 PRO A CA 1
ATOM 620 C C . PRO A 1 85 ? -5.716 -2.578 7.207 1.00 95.81 85 PRO A C 1
ATOM 622 O O . PRO A 1 85 ? -6.808 -3.133 7.081 1.00 95.81 85 PRO A O 1
ATOM 625 N N . LYS A 1 86 ? -5.351 -1.997 8.358 1.00 94.62 86 LYS A N 1
ATOM 626 C CA . LYS A 1 86 ? -6.221 -1.952 9.539 1.00 94.62 86 LYS A CA 1
ATOM 627 C C . LYS A 1 86 ? -7.435 -1.049 9.312 1.00 94.62 86 LYS A C 1
ATOM 629 O O . LYS A 1 86 ? -8.528 -1.402 9.747 1.00 94.62 86 LYS A O 1
ATOM 634 N N . GLN A 1 87 ? -7.270 0.085 8.627 1.00 94.44 87 GLN A N 1
ATOM 635 C CA . GLN A 1 87 ? -8.391 0.961 8.254 1.00 94.44 87 GLN A CA 1
ATOM 636 C C . GLN A 1 87 ? -9.357 0.275 7.279 1.00 94.44 87 GLN A C 1
ATOM 638 O O . GLN A 1 87 ? -10.562 0.487 7.372 1.00 94.44 87 GLN A O 1
ATOM 643 N N . CYS A 1 88 ? -8.842 -0.600 6.414 1.00 96.00 88 CYS A N 1
ATOM 644 C CA . CYS A 1 88 ? -9.637 -1.452 5.528 1.00 96.00 88 CYS A CA 1
ATOM 645 C C . CYS A 1 88 ? -10.222 -2.706 6.209 1.00 96.00 88 CYS A C 1
ATOM 647 O O . CYS A 1 88 ? -10.874 -3.510 5.546 1.00 96.00 88 CYS A O 1
ATOM 649 N N . GLY A 1 89 ? -10.003 -2.906 7.515 1.00 94.56 89 GLY A N 1
ATOM 650 C CA . GLY A 1 89 ? -10.547 -4.049 8.258 1.00 94.56 89 GLY A CA 1
ATOM 651 C C . GLY A 1 89 ? -9.881 -5.393 7.944 1.00 94.56 89 GLY A C 1
ATOM 652 O O . GLY A 1 89 ? -10.472 -6.443 8.200 1.00 94.56 89 GLY A O 1
ATOM 653 N N . LEU A 1 90 ? -8.662 -5.388 7.399 1.00 93.38 90 LEU A N 1
ATOM 654 C CA . LEU A 1 90 ? -7.938 -6.608 7.050 1.00 93.38 90 LEU A CA 1
ATOM 655 C C . LEU A 1 90 ? -7.281 -7.223 8.292 1.00 93.38 90 LEU A C 1
ATOM 657 O O . LEU A 1 90 ? -6.554 -6.559 9.030 1.00 93.38 90 LEU A O 1
ATOM 661 N N . ALA A 1 91 ? -7.514 -8.522 8.505 1.00 85.81 91 ALA A N 1
ATOM 662 C CA . ALA A 1 91 ? -6.992 -9.255 9.663 1.00 85.81 91 ALA A CA 1
ATOM 663 C C . ALA A 1 91 ? -5.458 -9.402 9.651 1.00 85.81 91 ALA A C 1
ATOM 665 O O . ALA A 1 91 ? -4.842 -9.512 10.708 1.00 85.81 91 ALA A O 1
ATOM 666 N N . ASN A 1 92 ? -4.846 -9.366 8.464 1.00 81.69 92 ASN A N 1
ATOM 667 C CA . ASN A 1 92 ? -3.411 -9.578 8.255 1.00 81.69 92 ASN A CA 1
ATOM 668 C C . ASN A 1 92 ? -2.629 -8.258 8.150 1.00 81.69 92 ASN A C 1
ATOM 670 O O . ASN A 1 92 ? -1.701 -8.160 7.353 1.00 81.69 92 ASN A O 1
ATOM 674 N N . ALA A 1 93 ? -3.019 -7.227 8.904 1.00 83.69 93 ALA A N 1
ATOM 675 C CA . ALA A 1 93 ? -2.343 -5.935 8.842 1.00 83.69 93 ALA A CA 1
ATOM 676 C C . ALA A 1 93 ? -0.838 -6.058 9.189 1.00 83.69 93 ALA A C 1
ATOM 678 O O . ALA A 1 93 ? -0.492 -6.764 10.143 1.00 83.69 93 ALA A O 1
ATOM 679 N N . PRO A 1 94 ? 0.057 -5.387 8.439 1.00 83.94 94 PRO A N 1
ATOM 680 C CA . PRO A 1 94 ? 1.487 -5.402 8.713 1.00 83.94 94 PRO A CA 1
ATOM 681 C C . PRO A 1 94 ? 1.812 -4.762 10.069 1.00 83.94 94 PRO A C 1
ATOM 683 O O . PRO A 1 94 ? 1.088 -3.899 10.562 1.00 83.94 94 PRO A O 1
ATOM 686 N N . THR A 1 95 ? 2.919 -5.204 10.672 1.00 81.44 95 THR A N 1
ATOM 687 C CA . THR A 1 95 ? 3.480 -4.633 11.914 1.00 81.44 95 THR A CA 1
ATOM 688 C C . THR A 1 95 ? 4.796 -3.891 11.690 1.00 81.44 95 THR A C 1
ATOM 690 O O . THR A 1 95 ? 5.449 -3.481 12.651 1.00 81.44 95 THR A O 1
ATOM 693 N N . CYS A 1 96 ? 5.225 -3.794 10.432 1.00 85.88 96 CYS A N 1
ATOM 694 C CA . CYS A 1 96 ? 6.011 -2.653 10.006 1.00 85.88 96 CYS A CA 1
ATOM 695 C C . CYS A 1 96 ? 5.050 -1.452 9.940 1.00 85.88 96 CYS A C 1
ATOM 697 O O . CYS A 1 96 ? 5.541 -0.315 10.016 1.00 85.88 96 CYS A O 1
#

Mean predicted aligned error: 8.68 Å

Nearest PDB structures (foldseek):
  2rkn-assembly1_A  TM=9.963E-01  e=6.590E-12  Arabidopsis thaliana

Solvent-accessible surface area (backbone atoms only — not comparable to full-atom values): 5518 Å² total; per-residue (Å²): 111,71,67,59,54,51,52,52,52,55,54,62,69,62,70,82,62,76,76,81,48,67,56,43,68,30,44,58,67,46,49,58,53,36,40,52,37,18,24,69,72,83,53,43,80,76,44,70,70,24,47,55,47,57,74,62,39,37,53,75,57,51,49,72,44,62,84,37,70,60,34,65,77,74,42,42,29,55,66,43,53,31,45,43,40,51,77,58,68,43,91,80,44,53,92,96